Protein AF-A0A935EHA8-F1 (afdb_monomer_lite)

Foldseek 3Di:
DPPDDPPVPDDDLLRVLVVLVVQVPDPPDDGDDDPVSCVSNVVDDCPDDDPVRVVVVVVPPPDDPDPPQPDPVSVVVVVVPPD

Sequence (83 aa):
MTDQPNAQDVPTLDELVTRKLADAETPGAVVEFDPEEAERAGAFVEDAMSEADAREAEEGLDGDAEPIATGRGELIAAARNAD

Radius of gyration: 26.9 Å; chains: 1; bounding box: 45×28×83 Å

pLDDT: mean 80.48, std 12.3, range [44.34, 94.94]

Secondary structure (DSSP, 8-state):
---PPPTTSSPPHHHHHHHHHHHHTSTT------HHHHHHTT-S---SPPHHHHHHHHTT--S-------SHHHHHHHHHS--

Structure (mmCIF, N/CA/C/O backbone):
data_AF-A0A935EHA8-F1
#
_entry.id   AF-A0A935EHA8-F1
#
loop_
_atom_site.group_PDB
_atom_site.id
_atom_site.type_symbol
_atom_site.label_atom_id
_atom_site.label_alt_id
_atom_site.label_comp_id
_atom_site.label_asym_id
_atom_site.label_entity_id
_atom_site.label_seq_id
_atom_site.pdbx_PDB_ins_code
_atom_site.Cartn_x
_atom_site.Cartn_y
_atom_site.Cartn_z
_atom_site.occupancy
_atom_site.B_iso_or_equiv
_atom_site.auth_seq_id
_atom_site.auth_comp_id
_atom_site.auth_asym_id
_atom_site.auth_atom_id
_atom_site.pdbx_PDB_model_num
ATOM 1 N N . MET A 1 1 ? -21.040 14.146 34.322 1.00 44.34 1 MET A N 1
ATOM 2 C CA . MET A 1 1 ? -19.670 13.691 34.029 1.00 44.34 1 MET A CA 1
ATOM 3 C C . MET A 1 1 ? -19.550 13.580 32.524 1.00 44.34 1 MET A C 1
ATOM 5 O O . MET A 1 1 ? -20.177 12.702 31.955 1.00 44.34 1 MET A O 1
ATOM 9 N N . THR A 1 2 ? -18.870 14.515 31.874 1.00 60.19 2 THR A N 1
ATOM 10 C CA . THR A 1 2 ? -18.483 14.377 30.466 1.00 60.19 2 THR A CA 1
ATOM 11 C C . THR A 1 2 ? -17.197 13.559 30.429 1.00 60.19 2 THR A C 1
ATOM 13 O O . THR A 1 2 ? -16.165 14.058 30.870 1.00 60.19 2 THR A O 1
ATOM 16 N N . ASP A 1 3 ? -17.280 12.308 29.969 1.00 65.50 3 ASP A N 1
ATOM 17 C CA . ASP A 1 3 ? -16.123 11.500 29.566 1.00 65.50 3 ASP A CA 1
ATOM 18 C C . ASP A 1 3 ? -15.506 12.158 28.333 1.00 65.50 3 ASP A C 1
ATOM 20 O O . ASP A 1 3 ? -15.919 11.928 27.196 1.00 65.50 3 ASP A O 1
ATOM 24 N N . GLN A 1 4 ? -14.584 13.084 28.569 1.00 63.19 4 GLN A N 1
ATOM 25 C CA . GLN A 1 4 ? -13.735 13.611 27.518 1.00 63.19 4 GLN A CA 1
ATOM 26 C C . GLN A 1 4 ? -12.508 12.695 27.479 1.00 63.19 4 GLN A C 1
ATOM 28 O O . GLN A 1 4 ? -11.845 12.578 28.512 1.00 63.19 4 GLN A O 1
ATOM 33 N N . PRO A 1 5 ? -12.236 12.001 26.357 1.00 63.84 5 PRO A N 1
ATOM 34 C CA . PRO A 1 5 ? -11.107 11.080 26.286 1.00 63.84 5 PRO A CA 1
ATOM 35 C C . PRO A 1 5 ? -9.825 11.850 26.606 1.00 63.84 5 PRO A C 1
ATOM 37 O O . PRO A 1 5 ? -9.630 12.964 26.105 1.00 63.84 5 PRO A O 1
ATOM 40 N N . ASN A 1 6 ? -8.972 11.296 27.473 1.00 67.12 6 ASN A N 1
ATOM 41 C CA . ASN A 1 6 ? -7.691 11.930 27.751 1.00 67.12 6 ASN A CA 1
ATOM 42 C C . ASN A 1 6 ? -6.891 11.968 26.448 1.00 67.12 6 ASN A C 1
ATOM 44 O O . ASN A 1 6 ? -6.918 11.028 25.661 1.00 67.12 6 ASN A O 1
ATOM 48 N N . ALA A 1 7 ? -6.108 13.027 26.238 1.00 62.59 7 ALA A N 1
ATOM 49 C CA . ALA A 1 7 ? -5.256 13.165 25.053 1.00 62.59 7 ALA A CA 1
ATOM 50 C C . ALA A 1 7 ? -4.204 12.041 24.901 1.00 62.59 7 ALA A C 1
ATOM 52 O O . ALA A 1 7 ? -3.472 12.020 23.921 1.00 62.59 7 ALA A O 1
ATOM 53 N N . GLN A 1 8 ? -4.085 11.150 25.889 1.00 61.69 8 GLN A N 1
ATOM 54 C CA . GLN A 1 8 ? -3.209 9.978 25.885 1.00 61.69 8 GLN A CA 1
ATOM 55 C C . GLN A 1 8 ? -3.925 8.690 25.434 1.00 61.69 8 GLN A C 1
ATOM 57 O O . GLN A 1 8 ? -3.256 7.689 25.220 1.00 61.69 8 GLN A O 1
ATOM 62 N N . ASP A 1 9 ? -5.253 8.715 25.268 1.00 69.81 9 ASP A N 1
ATOM 63 C CA . ASP A 1 9 ? -6.061 7.566 24.826 1.00 69.81 9 ASP A CA 1
ATOM 64 C C . ASP A 1 9 ? -6.259 7.536 23.298 1.00 69.81 9 ASP A C 1
ATOM 66 O O . ASP A 1 9 ? -6.954 6.669 22.767 1.00 69.81 9 ASP A O 1
ATOM 70 N N . VAL A 1 10 ? -5.692 8.510 22.577 1.00 78.50 10 VAL A N 1
ATOM 71 C CA . VAL A 1 10 ? -5.784 8.573 21.116 1.00 78.50 10 VAL A CA 1
ATOM 72 C C . VAL A 1 10 ? -4.728 7.630 20.538 1.00 78.50 10 VAL A C 1
ATOM 74 O O . VAL A 1 10 ? -3.541 7.867 20.772 1.00 78.50 10 VAL A O 1
ATOM 77 N N . PRO A 1 11 ? -5.120 6.569 19.811 1.00 81.75 11 PRO A N 1
ATOM 78 C CA . PRO A 1 11 ? -4.160 5.630 19.256 1.00 81.75 11 PRO A CA 1
ATOM 79 C C . PRO A 1 11 ? -3.264 6.332 18.238 1.00 81.75 11 PRO A C 1
ATOM 81 O O . PRO A 1 11 ? -3.712 7.184 17.464 1.00 81.75 11 PRO A O 1
ATOM 84 N N . THR A 1 12 ? -1.995 5.954 18.235 1.00 90.56 12 THR A N 1
ATOM 85 C CA . THR A 1 12 ? -1.032 6.414 17.237 1.00 90.56 12 THR A CA 1
ATOM 86 C C . THR A 1 12 ? -1.363 5.837 15.860 1.00 90.56 12 THR A C 1
ATOM 88 O O . THR A 1 12 ? -2.084 4.845 15.734 1.00 90.56 12 THR A O 1
ATOM 91 N N . LEU A 1 13 ? -0.811 6.444 14.807 1.00 89.31 13 LEU A N 1
ATOM 92 C CA . LEU A 1 13 ? -1.011 5.964 13.440 1.00 89.31 13 LEU A CA 1
ATOM 93 C C . LEU A 1 13 ? -0.523 4.515 13.267 1.00 89.31 13 LEU A C 1
ATOM 95 O O . LEU A 1 13 ? -1.214 3.713 12.652 1.00 89.31 13 LEU A O 1
ATOM 99 N N . ASP A 1 14 ? 0.595 4.139 13.893 1.00 92.25 14 ASP A N 1
ATOM 100 C CA . ASP A 1 14 ? 1.109 2.762 13.832 1.00 92.25 14 ASP A CA 1
ATOM 101 C C . ASP A 1 14 ? 0.170 1.758 14.513 1.00 92.25 14 ASP A C 1
ATOM 103 O O . ASP A 1 14 ? -0.069 0.663 13.999 1.00 92.25 14 ASP A O 1
ATOM 107 N N . GLU A 1 15 ? -0.422 2.135 15.648 1.00 92.44 15 GLU A N 1
ATOM 108 C CA . GLU A 1 15 ? -1.404 1.305 16.355 1.00 92.44 15 GLU A CA 1
ATOM 109 C C . GLU A 1 15 ? -2.716 1.164 15.572 1.00 92.44 15 GLU A C 1
ATOM 111 O O . GLU A 1 15 ? -3.381 0.126 15.648 1.00 92.44 15 GLU A O 1
ATOM 116 N N . LEU A 1 16 ? -3.107 2.203 14.828 1.00 92.06 16 LEU A N 1
ATOM 117 C CA . LEU A 1 16 ? -4.262 2.171 13.932 1.00 92.06 16 LEU A CA 1
ATOM 118 C C . LEU A 1 16 ? -4.006 1.258 12.730 1.00 92.06 16 LEU A C 1
ATOM 120 O O . LEU A 1 16 ? -4.818 0.368 12.471 1.00 92.06 16 LEU A O 1
ATOM 124 N N . VAL A 1 17 ? -2.866 1.425 12.055 1.00 94.06 17 VAL A N 1
ATOM 125 C CA . VAL A 1 17 ? -2.457 0.610 10.902 1.00 94.06 17 VAL A CA 1
ATOM 126 C C . VAL A 1 17 ? -2.338 -0.861 11.292 1.00 94.06 17 VAL A C 1
ATOM 128 O O . VAL A 1 17 ? -2.903 -1.715 10.616 1.00 94.06 17 VAL A O 1
ATOM 131 N N . THR A 1 18 ? -1.699 -1.168 12.425 1.00 94.06 18 THR A N 1
ATOM 132 C CA . THR A 1 18 ? -1.547 -2.551 12.915 1.00 94.06 18 THR A CA 1
ATOM 133 C C .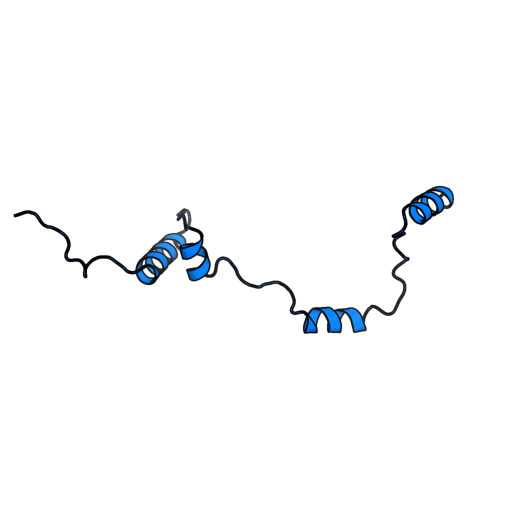 THR A 1 18 ? -2.900 -3.229 13.137 1.00 94.06 18 THR A C 1
ATOM 135 O O . THR A 1 18 ? -3.091 -4.390 12.782 1.00 94.06 18 THR A O 1
ATOM 138 N N . ARG A 1 19 ? -3.869 -2.504 13.705 1.00 92.94 19 ARG A N 1
ATOM 139 C CA . ARG A 1 19 ? -5.218 -3.033 13.937 1.00 92.94 19 ARG A CA 1
ATOM 140 C C . ARG A 1 19 ? -5.966 -3.269 12.629 1.00 92.94 19 ARG A C 1
ATOM 142 O O . ARG A 1 19 ? -6.534 -4.338 12.445 1.00 92.94 19 ARG A O 1
ATOM 149 N N . LYS A 1 20 ? -5.922 -2.294 11.718 1.00 93.69 20 LYS A N 1
ATOM 150 C CA . LYS A 1 20 ? -6.520 -2.411 10.385 1.00 93.69 20 LYS A CA 1
ATOM 151 C C . LYS A 1 20 ? -5.930 -3.582 9.594 1.00 93.69 20 LYS A C 1
ATOM 153 O O . LYS A 1 20 ? -6.673 -4.290 8.923 1.00 93.69 20 LYS A O 1
ATOM 158 N N . LEU A 1 21 ? -4.618 -3.807 9.690 1.00 93.31 21 LEU A N 1
ATO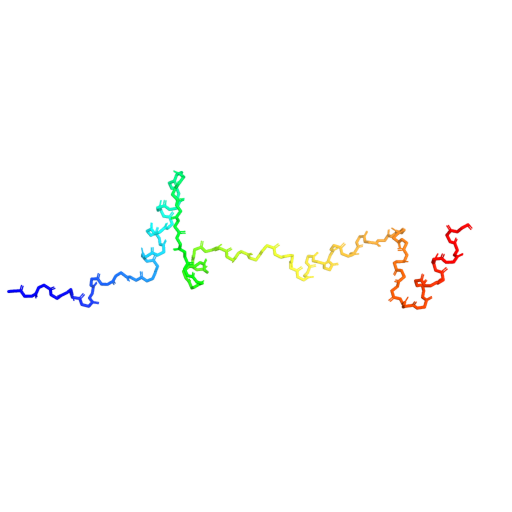M 159 C CA . LEU A 1 21 ? -3.942 -4.946 9.064 1.00 93.31 21 LEU A CA 1
ATOM 160 C C . LEU A 1 21 ? -4.451 -6.281 9.611 1.00 93.31 21 LEU A C 1
ATOM 162 O O . LEU A 1 21 ? -4.777 -7.165 8.827 1.00 93.31 21 LEU A O 1
ATOM 166 N N . ALA A 1 22 ? -4.597 -6.406 10.932 1.00 94.56 22 ALA A N 1
ATOM 167 C CA . ALA A 1 22 ? -5.159 -7.612 11.542 1.00 94.56 22 ALA A CA 1
ATOM 168 C C . ALA A 1 22 ? -6.598 -7.887 11.065 1.00 94.56 22 ALA A C 1
ATOM 170 O O . ALA A 1 22 ? -6.962 -9.032 10.800 1.00 94.56 22 ALA A O 1
ATOM 171 N N . ASP A 1 23 ? -7.409 -6.839 10.903 1.00 92.38 23 ASP A N 1
ATOM 172 C CA . ASP A 1 23 ? -8.758 -6.974 10.348 1.00 92.38 23 ASP A CA 1
ATOM 173 C C . ASP A 1 23 ? -8.717 -7.407 8.866 1.00 92.38 23 ASP A C 1
ATOM 175 O O . ASP A 1 23 ? -9.514 -8.251 8.450 1.00 92.38 23 ASP A O 1
ATOM 179 N N . ALA A 1 24 ? -7.763 -6.892 8.081 1.00 92.75 24 ALA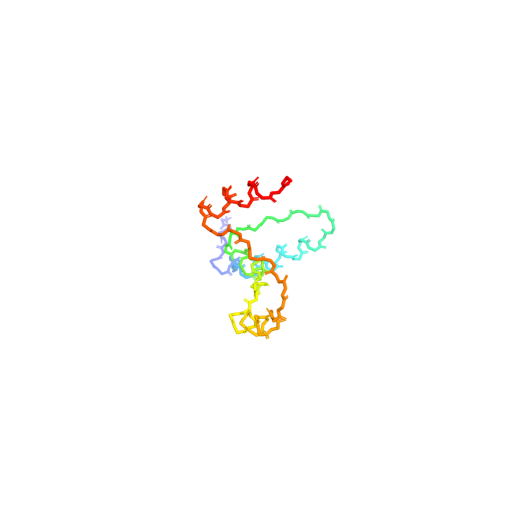 A N 1
ATOM 180 C CA . ALA A 1 24 ? -7.585 -7.221 6.663 1.00 92.75 24 ALA A CA 1
ATOM 181 C C . ALA A 1 24 ? -7.140 -8.676 6.414 1.00 92.75 24 ALA A C 1
ATOM 183 O O . ALA A 1 24 ? -7.409 -9.223 5.345 1.00 92.75 24 ALA A O 1
ATOM 184 N N . GLU A 1 25 ? -6.512 -9.334 7.393 1.00 93.31 25 GLU A N 1
ATOM 185 C CA . GLU A 1 25 ? -6.180 -10.767 7.325 1.00 93.31 25 GLU A CA 1
ATOM 186 C C . GLU A 1 25 ? -7.422 -11.674 7.418 1.00 93.31 25 GLU A C 1
ATOM 188 O O . GLU A 1 25 ? -7.356 -12.867 7.106 1.00 93.31 25 GLU A O 1
ATOM 193 N N . THR A 1 26 ? -8.576 -11.128 7.817 1.00 94.88 26 THR A N 1
ATOM 194 C CA . THR A 1 26 ? -9.827 -11.885 7.886 1.00 94.88 26 THR A CA 1
ATOM 195 C C . THR A 1 26 ? -10.393 -12.120 6.478 1.00 94.88 26 THR A C 1
ATOM 197 O O . THR A 1 26 ? -10.713 -11.161 5.773 1.00 94.88 26 THR A O 1
ATOM 200 N N . PRO A 1 27 ? -10.610 -13.380 6.046 1.00 94.94 27 PRO A N 1
ATOM 201 C CA . PRO A 1 27 ? -11.139 -13.664 4.715 1.00 94.94 27 PRO A CA 1
ATOM 202 C C . PRO A 1 27 ? -12.485 -12.979 4.453 1.00 94.94 27 PRO A C 1
ATOM 204 O O . PRO A 1 27 ? -13.441 -13.143 5.211 1.00 94.94 27 PRO A O 1
ATOM 207 N N . GLY A 1 28 ? -12.572 -12.245 3.343 1.00 93.88 28 GLY A N 1
ATOM 208 C CA . GLY A 1 28 ? -13.779 -11.517 2.944 1.00 93.88 28 GLY A CA 1
ATOM 209 C C . GLY A 1 28 ? -13.981 -10.169 3.645 1.00 93.88 28 GLY A C 1
ATOM 210 O O . GLY A 1 28 ? -14.936 -9.470 3.306 1.00 93.88 28 GLY A O 1
ATOM 211 N N . ALA A 1 29 ? -13.106 -9.782 4.578 1.00 91.44 29 ALA A N 1
ATOM 212 C CA . ALA A 1 29 ? -13.057 -8.417 5.083 1.00 91.44 29 ALA A CA 1
ATOM 213 C C . ALA A 1 29 ? -12.399 -7.492 4.048 1.00 91.44 29 ALA A C 1
ATOM 215 O O . ALA A 1 29 ? -11.453 -7.873 3.361 1.00 91.44 29 ALA A O 1
ATOM 216 N N . VAL A 1 30 ? -12.916 -6.269 3.940 1.00 92.69 30 VAL A N 1
ATOM 217 C CA . VAL A 1 30 ? -12.333 -5.199 3.125 1.00 92.69 30 VAL A CA 1
ATOM 218 C C . VAL A 1 30 ? -12.051 -4.036 4.061 1.00 92.69 30 VAL A C 1
ATOM 220 O O . VAL A 1 30 ? -12.971 -3.521 4.698 1.00 92.69 30 VAL A O 1
ATOM 223 N N . VAL A 1 31 ? -10.779 -3.665 4.174 1.00 93.75 31 VAL A N 1
ATOM 224 C CA . VAL A 1 31 ? -10.305 -2.601 5.062 1.00 93.75 31 VAL A CA 1
ATOM 225 C C . VAL A 1 31 ? -9.616 -1.540 4.217 1.00 93.75 31 VAL A C 1
ATOM 227 O O . VAL A 1 31 ? -8.736 -1.851 3.420 1.00 93.75 31 VAL A O 1
ATOM 230 N N . GLU A 1 32 ? -10.033 -0.290 4.395 1.00 93.75 32 GLU A N 1
ATOM 231 C CA . GLU A 1 32 ? -9.512 0.857 3.652 1.00 93.75 32 GLU A CA 1
ATOM 232 C C . GLU A 1 32 ? -8.310 1.476 4.374 1.00 93.75 32 GLU A C 1
ATOM 234 O O . GLU A 1 32 ? -8.336 1.666 5.598 1.00 93.75 32 GLU A O 1
ATOM 239 N N . PHE A 1 33 ? -7.291 1.848 3.601 1.00 93.75 33 PHE A N 1
ATOM 240 C CA . PHE A 1 33 ? -6.097 2.549 4.070 1.00 93.75 33 PHE A CA 1
ATOM 241 C C . PHE A 1 33 ? -5.953 3.863 3.302 1.00 93.75 33 PHE A C 1
ATOM 243 O O . PHE A 1 33 ? -6.091 3.889 2.077 1.00 93.75 33 PHE A O 1
ATOM 250 N N . ASP A 1 34 ? -5.691 4.955 4.015 1.00 94.19 34 ASP A N 1
ATOM 251 C CA . ASP A 1 34 ? -5.247 6.194 3.378 1.00 94.19 34 ASP A CA 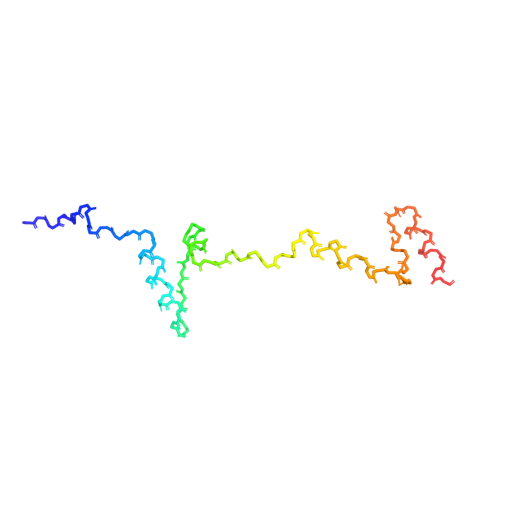1
ATOM 252 C C . ASP A 1 34 ? -3.787 6.067 2.877 1.00 94.19 34 ASP A C 1
ATOM 254 O O . ASP A 1 34 ? -3.118 5.080 3.191 1.00 94.19 34 ASP A O 1
ATOM 258 N N . PRO A 1 35 ? -3.269 7.008 2.060 1.00 92.56 35 PRO A N 1
ATOM 259 C CA . PRO A 1 35 ? -1.916 6.891 1.515 1.00 92.56 35 PRO A CA 1
ATOM 260 C C . PRO A 1 35 ? -0.816 6.764 2.579 1.00 92.56 35 PRO A C 1
ATOM 262 O O . PRO A 1 35 ? 0.093 5.957 2.407 1.00 92.56 35 PRO A O 1
ATOM 265 N N . GLU A 1 36 ? -0.907 7.507 3.687 1.00 92.44 36 GLU A N 1
ATOM 266 C CA . GLU A 1 36 ? 0.100 7.474 4.757 1.00 92.44 36 GLU A CA 1
ATOM 267 C C . GLU A 1 36 ? 0.032 6.151 5.538 1.00 92.44 36 GLU A C 1
ATOM 269 O O . GLU A 1 36 ? 1.055 5.558 5.889 1.00 92.44 36 GLU A O 1
ATOM 274 N N . GLU A 1 37 ? -1.181 5.655 5.788 1.00 93.38 37 GLU A N 1
ATOM 275 C CA . GLU A 1 37 ? -1.427 4.347 6.388 1.00 93.38 37 GLU A CA 1
ATOM 276 C C . GLU A 1 37 ? -0.937 3.205 5.484 1.00 93.38 37 GLU A C 1
ATOM 278 O O . GLU A 1 37 ? -0.334 2.251 5.973 1.00 93.38 37 GLU A O 1
ATOM 283 N N . ALA A 1 38 ? -1.175 3.299 4.174 1.00 91.94 38 ALA A N 1
ATOM 284 C CA . ALA A 1 38 ? -0.785 2.299 3.184 1.00 91.94 38 ALA A CA 1
ATOM 285 C C . ALA A 1 38 ? 0.741 2.210 3.025 1.00 91.94 38 ALA A C 1
ATOM 287 O O . ALA A 1 38 ? 1.284 1.109 2.927 1.00 91.94 38 ALA A O 1
ATOM 288 N N . GLU A 1 39 ? 1.446 3.343 3.064 1.00 90.00 39 GLU A N 1
ATOM 289 C CA . GLU A 1 39 ? 2.912 3.373 3.127 1.00 90.00 39 GLU A CA 1
ATOM 290 C C . GLU A 1 39 ? 3.436 2.628 4.359 1.00 90.00 39 GLU A C 1
ATOM 292 O O . GLU A 1 39 ? 4.283 1.743 4.233 1.00 90.00 39 GLU A O 1
ATOM 297 N N . ARG A 1 40 ? 2.882 2.904 5.548 1.00 90.38 40 ARG A N 1
ATOM 298 C CA . ARG A 1 40 ? 3.266 2.209 6.794 1.00 90.38 40 ARG A CA 1
ATOM 299 C C . ARG A 1 40 ? 2.888 0.732 6.801 1.00 90.38 40 ARG A C 1
ATOM 301 O O . ARG A 1 40 ? 3.590 -0.074 7.406 1.00 90.38 40 ARG A O 1
ATOM 308 N N . ALA A 1 41 ? 1.801 0.378 6.124 1.00 89.81 41 ALA A N 1
ATOM 309 C CA . ALA A 1 41 ? 1.376 -1.000 5.921 1.00 89.81 41 ALA A CA 1
ATOM 310 C C . ALA A 1 41 ? 2.267 -1.764 4.923 1.00 89.81 41 ALA A C 1
ATOM 312 O O .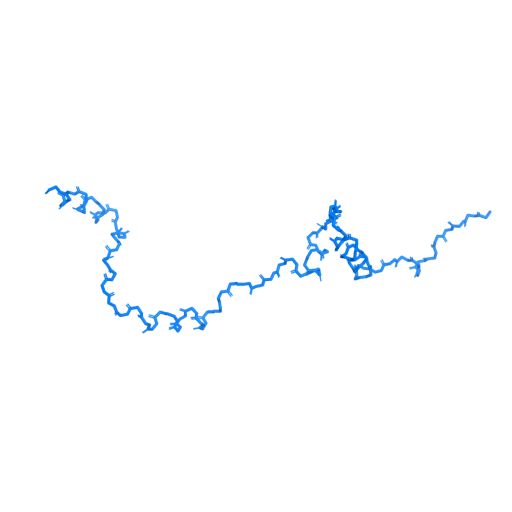 ALA A 1 41 ? 2.111 -2.975 4.780 1.00 89.81 41 ALA A O 1
ATOM 313 N N . GLY A 1 42 ? 3.192 -1.083 4.235 1.00 87.88 42 GLY A N 1
ATOM 314 C CA . GLY A 1 42 ? 4.063 -1.691 3.234 1.00 87.88 42 GLY A CA 1
ATOM 315 C C . GLY A 1 42 ? 3.363 -1.967 1.903 1.00 87.88 42 GLY A C 1
ATOM 316 O O . GLY A 1 42 ? 3.814 -2.824 1.151 1.00 87.88 42 GLY A O 1
ATOM 317 N N . ALA A 1 43 ? 2.265 -1.267 1.595 1.00 88.62 43 ALA A N 1
ATOM 318 C CA . ALA A 1 43 ? 1.549 -1.428 0.327 1.00 88.62 43 ALA A CA 1
ATOM 319 C C . ALA A 1 43 ? 2.404 -1.018 -0.887 1.00 88.62 43 ALA A C 1
ATOM 321 O O . ALA A 1 43 ? 2.230 -1.552 -1.981 1.00 88.62 43 ALA A O 1
ATOM 322 N N . PHE A 1 44 ? 3.339 -0.087 -0.690 1.00 84.25 44 PHE A N 1
ATOM 323 C CA . PHE A 1 44 ? 4.292 0.353 -1.703 1.00 84.25 44 PHE A CA 1
ATOM 324 C C . PHE A 1 44 ? 5.635 -0.337 -1.463 1.00 84.25 44 PHE A C 1
ATOM 326 O O . PHE A 1 44 ? 6.496 0.171 -0.749 1.00 84.25 44 PHE A O 1
ATOM 333 N N . VAL A 1 45 ? 5.791 -1.528 -2.036 1.00 82.25 45 VAL A N 1
ATOM 334 C CA . VAL A 1 45 ? 7.072 -2.242 -2.052 1.00 82.25 45 VAL A CA 1
ATOM 335 C C . VAL A 1 45 ? 7.844 -1.818 -3.297 1.00 82.25 45 VAL A C 1
ATOM 337 O O . VAL A 1 45 ? 7.298 -1.842 -4.401 1.00 82.25 45 VAL A O 1
ATOM 340 N N . GLU A 1 46 ? 9.114 -1.443 -3.138 1.00 77.81 46 GLU A N 1
ATOM 341 C CA . GLU A 1 46 ? 10.030 -1.235 -4.263 1.00 77.81 46 GLU A CA 1
ATOM 342 C C . GLU A 1 46 ? 10.375 -2.590 -4.907 1.00 77.81 46 GLU A C 1
ATOM 344 O O . GLU A 1 46 ? 11.413 -3.181 -4.638 1.00 77.81 46 GLU A O 1
ATOM 349 N N . ASP A 1 47 ? 9.464 -3.103 -5.738 1.00 80.69 47 ASP A N 1
ATOM 350 C CA . ASP A 1 47 ? 9.665 -4.303 -6.571 1.00 80.69 47 ASP A CA 1
ATOM 351 C C . ASP A 1 47 ? 10.384 -3.977 -7.897 1.00 80.69 47 ASP A C 1
ATOM 353 O O . ASP A 1 47 ? 10.669 -4.846 -8.718 1.00 80.69 47 ASP A O 1
ATOM 357 N N . ALA A 1 48 ? 10.676 -2.696 -8.142 1.00 86.00 48 ALA A N 1
ATOM 358 C CA . ALA A 1 48 ? 11.468 -2.289 -9.291 1.00 86.00 48 ALA A CA 1
ATOM 359 C C . ALA A 1 48 ? 12.907 -2.817 -9.168 1.00 86.00 48 ALA A C 1
ATOM 361 O O . ALA A 1 48 ? 13.503 -2.795 -8.092 1.00 86.00 48 ALA A O 1
ATOM 362 N N . MET A 1 49 ? 13.484 -3.249 -10.293 1.00 86.69 49 MET A N 1
ATOM 363 C CA . MET A 1 49 ? 14.899 -3.619 -10.345 1.00 86.69 49 MET A CA 1
ATOM 364 C C . MET A 1 49 ? 15.778 -2.432 -9.943 1.00 86.69 49 MET A C 1
ATOM 366 O O . MET A 1 49 ? 15.502 -1.290 -10.325 1.00 86.69 49 MET A O 1
ATOM 370 N N . SER A 1 50 ? 16.866 -2.701 -9.219 1.00 87.81 50 SER A N 1
ATOM 371 C CA . SER A 1 50 ? 17.857 -1.665 -8.941 1.00 87.81 50 SER A CA 1
ATOM 372 C C . SER A 1 50 ? 18.579 -1.255 -10.229 1.00 87.81 50 SER A C 1
ATOM 374 O O . SER A 1 50 ? 18.669 -2.027 -11.182 1.00 87.81 50 SER A O 1
ATOM 376 N N . GLU A 1 51 ? 19.131 -0.040 -10.274 1.00 87.12 51 GLU A N 1
ATOM 377 C CA . GLU A 1 51 ? 19.885 0.430 -11.447 1.00 87.12 51 GLU A CA 1
ATOM 378 C C . GLU A 1 51 ? 21.094 -0.470 -11.759 1.00 87.12 51 GLU A C 1
ATOM 380 O O . GLU A 1 51 ? 21.436 -0.694 -12.920 1.00 87.12 51 GLU A O 1
ATOM 385 N N . ALA A 1 52 ? 21.754 -0.981 -10.717 1.00 88.75 52 ALA A N 1
ATOM 386 C CA . ALA A 1 52 ? 22.893 -1.874 -10.868 1.00 88.75 52 ALA A CA 1
ATOM 387 C C . ALA A 1 52 ? 22.459 -3.211 -11.484 1.00 88.75 52 ALA A C 1
ATOM 389 O O . ALA A 1 52 ? 23.045 -3.619 -12.484 1.00 88.75 52 ALA A O 1
ATOM 390 N N . ASP A 1 53 ? 21.392 -3.817 -10.953 1.00 87.06 53 ASP A N 1
ATOM 391 C CA . ASP A 1 53 ? 20.845 -5.078 -11.470 1.00 87.06 53 ASP A CA 1
ATOM 392 C C . ASP A 1 53 ? 20.305 -4.912 -12.897 1.00 87.06 53 ASP A C 1
ATOM 394 O O . ASP A 1 53 ? 20.458 -5.796 -13.736 1.00 87.06 53 ASP A O 1
ATOM 398 N N . ALA A 1 54 ? 19.693 -3.763 -13.199 1.00 89.06 54 ALA A N 1
ATOM 399 C CA . ALA A 1 54 ? 19.224 -3.439 -14.541 1.00 89.06 54 ALA A CA 1
ATOM 400 C C . ALA A 1 54 ? 20.390 -3.360 -15.541 1.00 89.06 54 ALA A C 1
ATOM 402 O O . ALA A 1 54 ? 20.288 -3.909 -16.634 1.00 89.06 54 ALA A O 1
ATOM 403 N N . ARG A 1 55 ? 21.513 -2.734 -15.160 1.00 86.12 55 ARG A N 1
ATOM 404 C CA . ARG A 1 55 ? 22.716 -2.636 -16.004 1.00 86.12 55 ARG A CA 1
ATOM 405 C C . ARG A 1 55 ? 23.425 -3.983 -16.169 1.00 86.12 55 ARG A C 1
ATOM 407 O O . ARG A 1 55 ? 23.912 -4.275 -17.253 1.00 86.12 55 ARG A O 1
ATOM 414 N N . GLU A 1 56 ? 23.477 -4.804 -15.126 1.00 87.12 56 GLU A N 1
ATOM 415 C CA . GLU A 1 56 ? 24.027 -6.165 -15.214 1.00 87.12 56 GLU A CA 1
ATOM 416 C C . GLU A 1 56 ? 23.174 -7.050 -16.135 1.00 87.12 56 GLU A C 1
ATOM 418 O O . GLU A 1 56 ? 23.707 -7.813 -16.939 1.00 87.12 56 GLU A O 1
ATOM 423 N N . ALA A 1 57 ? 21.847 -6.892 -16.104 1.00 84.38 57 ALA A N 1
ATOM 424 C CA . ALA A 1 57 ? 20.956 -7.585 -17.030 1.00 84.38 57 ALA A CA 1
ATOM 425 C C . ALA A 1 57 ? 21.185 -7.184 -18.504 1.00 84.38 57 ALA A C 1
ATOM 427 O O . ALA A 1 57 ? 20.950 -8.001 -19.396 1.00 84.38 57 ALA A O 1
ATOM 428 N N . GLU A 1 58 ? 21.670 -5.965 -18.774 1.00 81.38 58 GLU A N 1
ATOM 429 C CA . GLU A 1 58 ? 22.045 -5.531 -20.128 1.00 81.38 58 GLU A CA 1
ATOM 430 C C . GLU A 1 58 ? 23.307 -6.234 -20.653 1.00 81.38 58 GLU A C 1
ATOM 432 O O . GLU A 1 58 ? 23.418 -6.446 -21.859 1.00 81.38 58 GLU A O 1
ATOM 437 N N . GLU A 1 59 ? 24.234 -6.645 -19.780 1.00 76.56 59 GLU A N 1
ATOM 438 C CA . GLU A 1 59 ? 25.534 -7.232 -20.156 1.00 76.56 59 GLU A CA 1
ATOM 439 C C . GLU A 1 59 ? 25.403 -8.588 -20.885 1.00 76.56 59 GLU A C 1
ATOM 441 O O . GLU A 1 59 ? 26.348 -9.056 -21.513 1.00 76.56 59 GLU A O 1
ATOM 446 N N . GLY A 1 60 ? 24.215 -9.206 -20.861 1.00 67.00 60 GLY A N 1
ATOM 447 C CA . GLY A 1 60 ? 23.886 -10.429 -21.602 1.00 67.00 60 GLY A CA 1
ATOM 448 C C . GLY A 1 60 ? 23.076 -10.226 -22.889 1.00 67.00 60 GLY A C 1
ATOM 449 O O . GLY A 1 60 ? 22.726 -11.217 -23.530 1.00 67.00 60 GLY A O 1
ATOM 450 N N . LEU A 1 61 ? 22.756 -8.985 -23.285 1.00 69.06 61 LEU A N 1
ATOM 451 C CA . LEU A 1 61 ? 22.000 -8.662 -24.511 1.00 69.06 61 LEU A CA 1
ATOM 452 C C . LEU A 1 61 ? 22.869 -8.696 -25.787 1.00 69.06 61 LEU A C 1
ATOM 454 O O . LEU A 1 61 ? 22.614 -7.978 -26.756 1.00 69.06 61 LEU A O 1
ATOM 458 N N . ASP A 1 62 ? 23.886 -9.553 -25.815 1.00 70.31 62 ASP A N 1
ATOM 459 C CA . ASP A 1 62 ? 24.700 -9.809 -26.997 1.00 70.31 62 ASP A CA 1
ATOM 460 C C . ASP A 1 62 ? 23.974 -10.792 -27.931 1.00 70.31 62 ASP A C 1
ATOM 462 O O . ASP A 1 62 ? 24.149 -12.006 -27.835 1.00 70.31 62 ASP A O 1
ATOM 466 N N . GLY A 1 63 ? 23.179 -10.279 -28.873 1.00 61.25 63 GLY A N 1
ATOM 467 C CA . GLY A 1 63 ? 22.842 -11.034 -30.086 1.00 61.25 63 GLY A CA 1
ATOM 468 C C . GLY A 1 63 ? 21.385 -10.977 -30.537 1.00 61.25 63 GLY A C 1
ATOM 469 O O . GLY A 1 63 ? 20.465 -11.356 -29.822 1.00 61.25 63 GLY A O 1
ATOM 470 N N . ASP A 1 64 ? 21.212 -10.566 -31.793 1.00 58.78 64 ASP A N 1
ATOM 471 C CA . ASP A 1 64 ? 20.065 -10.869 -32.663 1.00 58.78 64 ASP A CA 1
ATOM 472 C C . ASP A 1 64 ? 18.711 -10.206 -32.361 1.00 58.78 64 ASP A C 1
ATOM 474 O O . ASP A 1 64 ? 17.722 -10.508 -33.033 1.00 58.78 64 ASP A O 1
ATOM 478 N N . ALA A 1 65 ? 18.631 -9.255 -31.425 1.00 61.09 65 ALA A N 1
ATOM 479 C CA . ALA A 1 65 ? 17.462 -8.382 -31.358 1.00 61.09 65 ALA A CA 1
ATOM 480 C C . ALA A 1 65 ? 17.425 -7.503 -32.621 1.00 61.09 65 ALA A C 1
ATOM 482 O O . ALA A 1 65 ? 18.188 -6.542 -32.741 1.00 61.09 65 ALA A O 1
ATOM 483 N N . GLU A 1 66 ? 16.557 -7.855 -33.577 1.00 65.12 66 GLU A N 1
ATOM 484 C CA . GLU A 1 66 ? 16.277 -7.033 -34.758 1.00 65.12 66 GLU A CA 1
ATOM 485 C C . GLU A 1 66 ? 16.060 -5.580 -34.311 1.00 65.12 66 GLU A C 1
ATOM 487 O O . GLU A 1 66 ? 15.257 -5.338 -33.399 1.00 65.12 66 GLU A O 1
ATOM 492 N N . PRO A 1 67 ? 16.768 -4.601 -34.905 1.00 65.06 67 PRO A N 1
ATOM 493 C CA . PRO A 1 67 ? 16.633 -3.214 -34.505 1.00 65.06 67 PRO A CA 1
ATOM 494 C C . PRO A 1 67 ? 15.176 -2.785 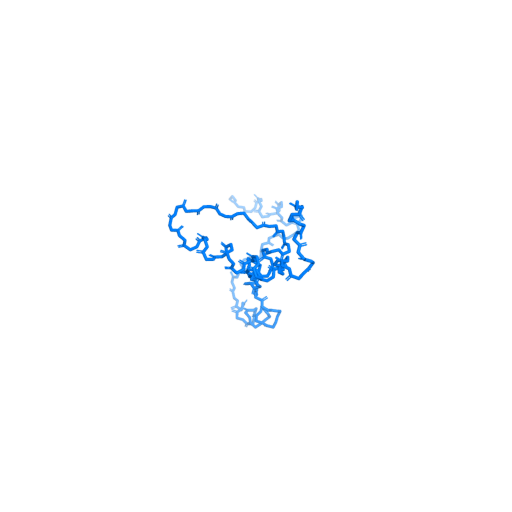-34.684 1.00 65.06 67 PRO A C 1
ATOM 496 O O . PRO A 1 67 ? 14.669 -2.658 -35.800 1.00 65.06 67 PRO A O 1
ATOM 499 N N . ILE A 1 68 ? 14.491 -2.544 -33.567 1.00 68.88 68 ILE A N 1
ATOM 500 C CA . ILE A 1 68 ? 13.176 -1.913 -33.576 1.00 68.88 68 ILE A CA 1
ATOM 501 C C . ILE A 1 68 ? 13.354 -0.507 -34.143 1.00 68.88 68 ILE A C 1
ATOM 503 O O . ILE A 1 68 ? 13.979 0.353 -33.523 1.00 68.88 68 ILE A O 1
ATOM 507 N N . ALA A 1 69 ? 12.844 -0.301 -35.360 1.00 72.06 69 ALA A N 1
ATOM 508 C CA . ALA A 1 69 ? 12.887 0.971 -36.071 1.00 72.06 69 ALA A CA 1
ATOM 509 C C . ALA A 1 69 ? 12.442 2.105 -35.135 1.00 72.06 69 ALA A C 1
ATOM 511 O O . ALA A 1 69 ? 11.261 2.245 -34.813 1.00 72.06 69 ALA A O 1
ATOM 512 N N . THR A 1 70 ? 13.409 2.889 -34.667 1.00 71.00 70 THR A N 1
ATOM 513 C CA . THR A 1 70 ? 13.209 3.895 -33.616 1.00 71.00 70 THR A CA 1
ATOM 514 C C . THR A 1 70 ? 12.977 5.273 -34.244 1.00 71.00 70 THR A C 1
ATOM 516 O O . THR A 1 70 ? 12.364 6.157 -33.644 1.00 71.00 70 THR A O 1
ATOM 519 N N . GLY A 1 71 ? 13.384 5.459 -35.504 1.00 75.75 71 GLY A N 1
ATOM 520 C CA . GLY A 1 71 ? 13.078 6.647 -36.291 1.00 75.75 71 GLY A CA 1
ATOM 521 C C . GLY A 1 71 ? 11.751 6.554 -37.052 1.00 75.75 71 GLY A C 1
ATOM 522 O O . GLY A 1 71 ? 11.456 5.565 -37.721 1.00 75.75 71 GLY A O 1
ATOM 523 N N . ARG A 1 72 ? 10.984 7.657 -37.094 1.00 70.06 72 ARG A N 1
ATOM 524 C CA . ARG A 1 72 ? 9.778 7.780 -37.946 1.00 70.06 72 ARG A CA 1
ATOM 525 C C . ARG A 1 72 ? 10.052 7.465 -39.427 1.00 70.06 72 ARG A C 1
ATOM 527 O O . ARG A 1 72 ? 9.160 6.982 -40.117 1.00 70.06 72 ARG A O 1
ATOM 534 N N . GLY A 1 73 ? 11.262 7.743 -39.917 1.00 71.62 73 GLY A N 1
ATOM 535 C CA . GLY A 1 73 ? 11.682 7.391 -41.278 1.00 71.62 73 GLY A CA 1
ATOM 536 C C . GLY A 1 73 ? 11.971 5.898 -41.468 1.00 71.62 73 GLY A C 1
ATOM 537 O O . GLY A 1 73 ? 11.690 5.355 -42.532 1.00 71.62 73 GLY A O 1
ATOM 538 N N . GLU A 1 74 ? 12.464 5.226 -40.429 1.00 72.62 74 GLU A N 1
ATOM 539 C CA . GLU A 1 74 ? 12.805 3.798 -40.446 1.00 72.62 74 GLU A CA 1
ATOM 540 C C . GLU A 1 74 ? 11.543 2.930 -40.431 1.00 72.62 74 GLU A C 1
ATOM 542 O O . GLU A 1 74 ? 11.467 1.957 -41.174 1.00 72.62 74 GLU A O 1
ATOM 547 N N . LEU A 1 75 ? 10.502 3.346 -39.698 1.00 69.44 75 LEU A N 1
ATOM 548 C CA . LEU A 1 75 ? 9.188 2.686 -39.704 1.00 69.44 75 LEU A CA 1
ATOM 549 C C . LEU A 1 75 ? 8.550 2.663 -41.103 1.00 69.44 75 LEU A C 1
ATOM 551 O O . LEU A 1 75 ? 7.959 1.664 -41.508 1.00 69.44 75 LEU A O 1
ATOM 555 N N . ILE A 1 76 ? 8.695 3.754 -41.866 1.00 74.31 76 ILE A N 1
ATOM 556 C CA . ILE A 1 76 ? 8.175 3.851 -43.240 1.00 74.31 76 ILE A CA 1
ATOM 557 C C . ILE A 1 76 ? 8.961 2.934 -44.189 1.00 74.31 76 ILE A C 1
ATOM 559 O O . ILE A 1 76 ? 8.380 2.359 -45.109 1.00 74.31 76 ILE A O 1
ATOM 563 N N . ALA A 1 77 ? 10.273 2.793 -43.980 1.00 70.38 77 ALA A N 1
ATOM 564 C CA . ALA A 1 77 ? 11.118 1.907 -44.775 1.00 70.38 77 ALA A CA 1
ATOM 565 C C . ALA A 1 77 ? 10.860 0.424 -44.454 1.00 70.38 77 ALA A C 1
ATOM 567 O O . ALA A 1 77 ? 10.730 -0.376 -45.378 1.00 70.38 77 ALA A O 1
ATOM 568 N N . ALA A 1 78 ? 10.703 0.072 -43.174 1.00 70.81 78 ALA A N 1
ATOM 569 C CA . ALA A 1 78 ? 10.363 -1.282 -42.737 1.00 70.81 78 ALA A CA 1
ATOM 570 C C . ALA A 1 78 ? 9.009 -1.740 -43.305 1.00 70.81 78 ALA A C 1
ATOM 572 O O . ALA A 1 78 ? 8.913 -2.828 -43.863 1.00 70.81 78 ALA A O 1
ATOM 573 N N . ALA A 1 79 ? 7.990 -0.871 -43.278 1.00 72.44 79 ALA A N 1
ATOM 574 C CA . ALA A 1 79 ? 6.676 -1.162 -43.856 1.00 72.44 79 ALA A CA 1
ATOM 575 C C . ALA A 1 79 ? 6.695 -1.352 -45.385 1.00 72.44 79 ALA A C 1
ATOM 577 O O . ALA A 1 79 ? 5.782 -1.957 -45.936 1.00 72.44 79 ALA A O 1
ATOM 578 N N . ARG A 1 80 ? 7.712 -0.828 -46.083 1.00 76.69 80 ARG A N 1
ATOM 579 C CA . ARG A 1 80 ? 7.857 -0.963 -47.541 1.00 76.69 80 ARG A CA 1
ATOM 580 C C . ARG A 1 80 ? 8.581 -2.246 -47.959 1.00 76.69 80 ARG A C 1
ATOM 582 O O . ARG A 1 80 ? 8.359 -2.708 -49.069 1.00 76.69 80 ARG A O 1
ATOM 589 N N . ASN A 1 81 ? 9.447 -2.788 -47.104 1.00 70.00 81 ASN A N 1
ATOM 590 C CA . ASN A 1 81 ? 10.245 -3.987 -47.388 1.00 70.00 81 ASN A CA 1
ATOM 591 C C . ASN A 1 81 ? 9.583 -5.289 -46.893 1.00 70.00 81 ASN A C 1
ATOM 593 O O . ASN A 1 81 ? 10.191 -6.348 -47.004 1.00 70.00 81 ASN A O 1
ATOM 597 N N . ALA A 1 82 ? 8.380 -5.211 -46.315 1.00 70.00 82 ALA A N 1
ATOM 598 C CA . ALA A 1 82 ? 7.646 -6.343 -45.743 1.00 70.00 82 ALA A CA 1
ATOM 599 C C . ALA A 1 82 ? 6.688 -7.044 -46.738 1.00 70.00 82 ALA A C 1
ATOM 601 O O . ALA A 1 82 ? 5.789 -7.759 -46.296 1.00 70.00 82 ALA A O 1
ATOM 602 N N . ASP A 1 83 ? 6.869 -6.830 -48.047 1.00 56.28 83 ASP A N 1
ATOM 603 C CA . ASP A 1 83 ? 6.075 -7.405 -49.152 1.00 56.28 83 ASP A CA 1
ATOM 604 C C . ASP A 1 83 ? 6.957 -8.301 -50.043 1.00 56.28 83 ASP A C 1
ATOM 606 O O . ASP A 1 83 ? 8.036 -7.818 -50.471 1.00 56.28 83 ASP A O 1
#